Protein AF-A0A1F7W4L3-F1 (afdb_monomer_lite)

Radius of gyration: 18.03 Å; chains: 1; bounding box: 44×34×53 Å

Secondary structure (DSSP, 8-state):
---STT--HHHHHHHHHHHHTT--HHHHHHHHHS---HHHHHHHHHHHHT-EEEGGGTEEEEEE-HHHHHHTT--TTTTTTHHHHHHHHS--SEEEEEEE-TTSSEEEEEEESSS-HHHHHHHTT-EEETTEEEEEETTEEEEEETTEEEEEETT--SS----B-GGGGG-

Structure (mmCIF, N/CA/C/O backbone):
data_AF-A0A1F7W4L3-F1
#
_entry.id   AF-A0A1F7W4L3-F1
#
loop_
_atom_site.group_PDB
_atom_site.id
_atom_site.type_symbol
_atom_site.label_atom_id
_atom_site.label_alt_id
_atom_site.label_comp_id
_atom_site.label_asym_id
_atom_site.label_entity_id
_atom_site.label_seq_id
_atom_site.pdbx_PDB_ins_code
_atom_site.Cartn_x
_atom_site.Cartn_y
_atom_site.Cartn_z
_atom_site.occupancy
_atom_site.B_iso_or_equiv
_atom_site.auth_seq_id
_atom_site.auth_comp_id
_atom_site.auth_asym_id
_atom_site.auth_atom_id
_atom_site.pdbx_PDB_model_num
ATOM 1 N N . MET A 1 1 ? 7.307 -4.506 -15.061 1.00 68.00 1 MET A N 1
ATOM 2 C CA . MET A 1 1 ? 6.127 -4.537 -15.948 1.00 68.00 1 MET A CA 1
ATOM 3 C C . MET A 1 1 ? 5.763 -3.100 -16.241 1.00 68.00 1 MET A C 1
ATOM 5 O O . MET A 1 1 ? 5.739 -2.294 -15.320 1.00 68.00 1 MET A O 1
ATOM 9 N N . PHE A 1 2 ? 5.575 -2.768 -17.506 1.00 79.38 2 PHE A N 1
ATOM 10 C CA . PHE A 1 2 ? 5.212 -1.425 -17.926 1.00 79.38 2 PHE A CA 1
ATOM 11 C C . PHE A 1 2 ? 3.688 -1.265 -17.839 1.00 79.38 2 PHE A C 1
ATOM 13 O O . PHE A 1 2 ? 2.979 -1.507 -18.807 1.00 79.38 2 PHE A O 1
ATOM 20 N N . SER A 1 3 ? 3.182 -1.005 -16.631 1.00 73.25 3 SER A N 1
ATOM 21 C CA . SER A 1 3 ? 1.764 -1.199 -16.278 1.00 73.25 3 SER A CA 1
ATOM 22 C C . SER A 1 3 ? 1.044 0.062 -15.791 1.00 73.25 3 SER A C 1
ATOM 24 O O . SER A 1 3 ? -0.077 -0.025 -15.298 1.00 73.25 3 SER A O 1
ATOM 26 N N . ASN A 1 4 ? 1.678 1.231 -15.875 1.00 72.62 4 ASN A N 1
ATOM 27 C CA . ASN A 1 4 ? 1.078 2.504 -15.475 1.00 72.62 4 ASN A CA 1
ATOM 28 C C . ASN A 1 4 ? 1.063 3.499 -16.644 1.00 72.62 4 ASN A C 1
ATOM 30 O O . ASN A 1 4 ? 1.709 3.283 -17.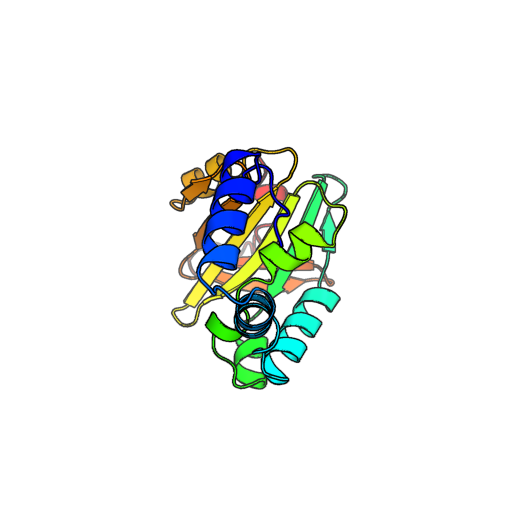669 1.00 72.62 4 ASN A O 1
ATOM 34 N N . SER A 1 5 ? 0.362 4.620 -16.470 1.00 72.62 5 SER A N 1
ATOM 35 C CA . SER A 1 5 ? 0.209 5.656 -17.501 1.00 72.62 5 SER A CA 1
ATOM 36 C C . SER A 1 5 ? 1.510 6.369 -17.890 1.00 72.62 5 SER A C 1
ATOM 38 O O . SER A 1 5 ? 1.528 7.089 -18.882 1.00 72.62 5 SER A O 1
ATOM 40 N N . ALA A 1 6 ? 2.594 6.196 -17.124 1.00 80.94 6 ALA A N 1
ATOM 41 C CA . ALA A 1 6 ? 3.915 6.726 -17.467 1.00 80.94 6 ALA A CA 1
ATOM 42 C C . ALA A 1 6 ? 4.677 5.819 -18.451 1.00 80.94 6 ALA A C 1
ATOM 44 O O . ALA A 1 6 ? 5.729 6.203 -18.958 1.00 80.94 6 ALA A O 1
ATOM 45 N N . THR A 1 7 ? 4.145 4.632 -18.753 1.00 87.94 7 THR A 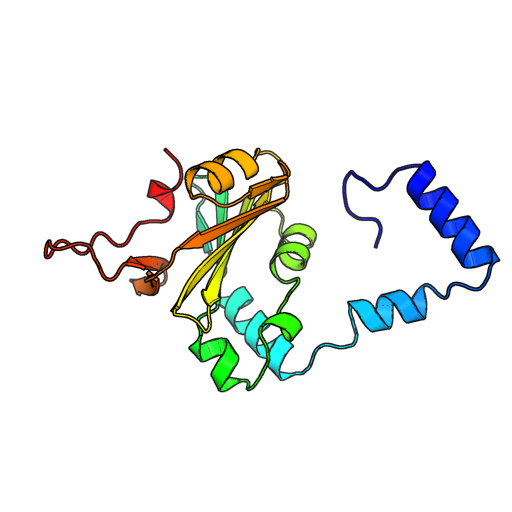N 1
ATOM 46 C CA . THR A 1 7 ? 4.632 3.802 -19.855 1.00 87.94 7 THR A CA 1
ATOM 47 C C . THR A 1 7 ? 4.216 4.433 -21.178 1.00 87.94 7 THR A C 1
ATOM 49 O O . THR A 1 7 ? 3.049 4.380 -21.557 1.00 87.94 7 THR A O 1
ATOM 52 N N . ASN A 1 8 ? 5.177 5.001 -21.897 1.00 90.94 8 ASN A N 1
ATOM 53 C CA . ASN A 1 8 ? 4.987 5.575 -23.225 1.00 90.94 8 ASN A CA 1
ATOM 54 C C . ASN A 1 8 ? 6.066 5.070 -24.194 1.00 90.94 8 ASN A C 1
ATOM 56 O O . ASN A 1 8 ? 6.959 4.317 -23.801 1.00 90.94 8 ASN A O 1
ATOM 60 N N . GLU A 1 9 ? 5.976 5.495 -25.456 1.00 95.56 9 GLU A N 1
ATOM 61 C CA . GLU A 1 9 ? 6.941 5.170 -26.514 1.00 95.56 9 GLU A CA 1
ATOM 62 C C . GLU A 1 9 ? 8.389 5.353 -26.038 1.00 95.56 9 GLU A C 1
ATOM 64 O O . GLU A 1 9 ? 9.173 4.409 -26.070 1.00 95.56 9 GLU A O 1
ATOM 69 N N . ARG A 1 10 ? 8.714 6.526 -25.483 1.00 95.19 10 ARG A N 1
ATOM 70 C CA . ARG A 1 10 ? 10.060 6.850 -24.998 1.00 95.19 10 ARG A CA 1
ATOM 71 C C . ARG A 1 10 ? 10.543 5.903 -23.897 1.00 95.19 10 ARG A C 1
ATOM 73 O O . ARG A 1 10 ? 11.720 5.545 -23.870 1.00 95.19 10 ARG A O 1
ATOM 80 N N . ALA A 1 11 ? 9.663 5.506 -22.976 1.00 94.50 11 ALA A N 1
ATOM 81 C CA . ALA A 1 11 ? 10.006 4.562 -21.913 1.00 94.50 11 ALA A CA 1
ATOM 82 C C . ALA A 1 11 ? 10.339 3.171 -22.478 1.00 94.50 11 ALA A C 1
ATOM 84 O O . ALA A 1 11 ? 11.303 2.546 -22.035 1.00 94.50 11 ALA A O 1
ATOM 85 N N . LEU A 1 12 ? 9.570 2.707 -23.468 1.00 94.69 12 LEU A N 1
ATOM 86 C CA . LEU A 1 12 ? 9.796 1.418 -24.126 1.00 94.69 12 LEU A CA 1
ATOM 87 C C . LEU A 1 12 ? 11.043 1.436 -25.018 1.00 94.69 12 LEU A C 1
ATOM 89 O O . LEU A 1 12 ? 11.812 0.477 -24.997 1.00 94.69 12 LEU A O 1
ATOM 93 N N . ASP A 1 13 ? 11.287 2.532 -25.732 1.00 96.38 13 ASP A N 1
ATOM 94 C CA . ASP A 1 13 ? 12.491 2.728 -26.542 1.00 96.38 13 ASP A CA 1
ATOM 95 C C . ASP A 1 13 ? 13.760 2.727 -25.674 1.00 96.38 13 ASP A C 1
ATOM 97 O O . ASP A 1 13 ? 14.699 1.963 -25.903 1.00 96.38 13 ASP A O 1
ATOM 101 N N . THR A 1 14 ? 13.738 3.471 -24.565 1.00 96.25 14 THR A N 1
ATOM 102 C CA . THR A 1 14 ? 14.837 3.465 -23.585 1.00 96.25 14 THR A CA 1
ATOM 103 C C . THR A 1 14 ? 15.086 2.059 -23.033 1.00 96.25 14 THR A C 1
ATOM 105 O O . THR A 1 14 ? 16.232 1.625 -22.901 1.00 96.25 14 THR A O 1
ATOM 108 N N . ALA A 1 15 ? 14.023 1.314 -22.720 1.00 94.88 15 ALA A N 1
ATOM 109 C CA . ALA A 1 15 ? 14.144 -0.058 -22.241 1.00 94.88 15 ALA A CA 1
ATOM 110 C C . ALA A 1 15 ? 14.766 -0.987 -23.294 1.00 94.88 15 ALA A C 1
ATOM 112 O O . ALA A 1 15 ? 15.612 -1.811 -22.948 1.00 94.88 15 ALA A O 1
ATOM 113 N N . SER A 1 16 ? 14.398 -0.822 -24.567 1.00 96.06 16 SER A N 1
ATOM 114 C CA . SER A 1 16 ? 15.007 -1.533 -25.697 1.00 96.06 16 SER A CA 1
ATOM 115 C C . SER A 1 16 ? 16.510 -1.261 -25.780 1.00 96.06 16 SER A C 1
ATOM 117 O O . SER A 1 16 ? 17.312 -2.198 -25.814 1.00 96.06 16 SER A O 1
ATOM 119 N N . HIS A 1 17 ? 16.912 0.011 -25.694 1.00 97.44 17 HIS A N 1
ATOM 120 C CA . HIS A 1 17 ? 18.321 0.402 -25.666 1.00 97.44 17 HIS A CA 1
ATOM 121 C C . HIS A 1 17 ? 19.090 -0.267 -24.524 1.00 97.44 17 HIS A C 1
ATOM 123 O O . HIS A 1 17 ? 20.180 -0.788 -24.752 1.00 97.44 17 HIS A O 1
ATOM 129 N N . LEU A 1 18 ? 18.530 -0.320 -23.313 1.00 96.94 18 LEU A N 1
ATOM 130 C CA . LEU A 1 18 ? 19.174 -0.994 -22.181 1.00 96.94 18 LEU A CA 1
ATOM 131 C C . LEU A 1 18 ? 19.351 -2.497 -22.431 1.00 96.94 18 LEU A C 1
ATOM 133 O O . LEU A 1 18 ? 20.409 -3.049 -22.127 1.00 96.94 18 LEU A O 1
ATOM 137 N N . ILE A 1 19 ? 18.347 -3.155 -23.013 1.00 96.62 19 ILE A N 1
ATOM 138 C CA . ILE A 1 19 ? 18.409 -4.585 -23.349 1.00 96.62 19 ILE A CA 1
ATOM 139 C C . ILE A 1 19 ? 19.514 -4.851 -24.376 1.00 96.62 19 ILE A C 1
ATOM 141 O O . ILE A 1 19 ? 20.307 -5.773 -24.185 1.00 96.62 19 ILE A O 1
ATOM 145 N N . LEU A 1 20 ? 19.625 -4.016 -25.416 1.00 97.44 20 LEU A N 1
ATOM 146 C CA . LEU A 1 20 ? 20.691 -4.118 -26.422 1.00 97.44 20 LEU A CA 1
ATOM 147 C C . LEU A 1 20 ? 22.098 -3.975 -25.817 1.00 97.44 20 LEU A C 1
ATOM 149 O O . LEU A 1 20 ? 23.044 -4.557 -26.338 1.00 97.44 20 LEU A O 1
ATOM 153 N N . HIS A 1 21 ? 22.230 -3.257 -24.700 1.00 97.50 21 HIS A N 1
ATOM 154 C CA . HIS A 1 21 ? 23.491 -3.083 -23.970 1.00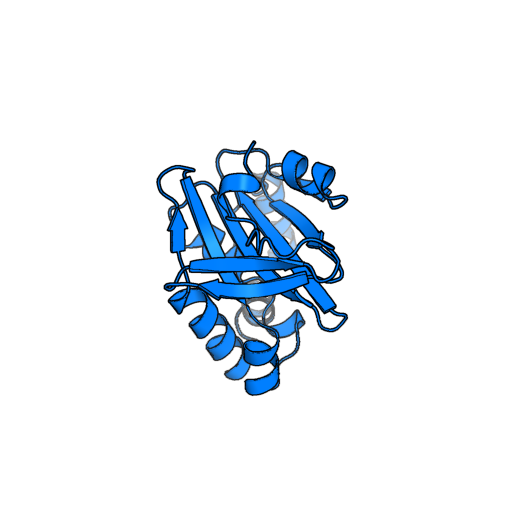 97.50 21 HIS A CA 1
ATOM 155 C C . HIS A 1 21 ? 23.682 -4.099 -22.829 1.00 97.50 21 HIS A C 1
ATOM 157 O O . HIS A 1 21 ? 24.557 -3.927 -21.983 1.00 97.50 21 HIS A O 1
ATOM 163 N N . GLY A 1 22 ? 22.888 -5.174 -22.801 1.00 96.56 22 GLY A N 1
ATOM 164 C CA . GLY A 1 22 ? 23.081 -6.303 -21.889 1.00 96.56 22 GLY A CA 1
ATOM 165 C C . GLY A 1 22 ? 22.224 -6.279 -20.624 1.00 96.56 22 GLY A C 1
ATOM 166 O O . GLY A 1 22 ? 22.401 -7.145 -19.766 1.00 96.56 22 GLY A O 1
ATOM 167 N N . ALA A 1 23 ? 21.272 -5.350 -20.485 1.00 95.62 23 ALA A N 1
ATOM 168 C CA . ALA A 1 23 ? 20.315 -5.409 -19.384 1.00 95.62 23 ALA A CA 1
ATOM 169 C C . ALA A 1 23 ? 19.431 -6.663 -19.501 1.00 95.62 23 ALA A C 1
ATOM 171 O O . ALA A 1 23 ? 18.781 -6.912 -20.518 1.00 95.62 23 ALA A O 1
ATOM 172 N N . ARG A 1 24 ? 19.367 -7.453 -18.427 1.00 94.38 24 ARG A N 1
ATOM 173 C CA . ARG A 1 24 ? 18.607 -8.709 -18.389 1.00 94.38 24 ARG A CA 1
ATOM 174 C C . ARG A 1 24 ? 17.282 -8.502 -17.672 1.00 94.38 24 ARG A C 1
ATOM 176 O O . ARG A 1 24 ? 17.218 -8.504 -16.446 1.00 94.38 24 ARG A O 1
ATOM 183 N N . VAL A 1 25 ? 16.198 -8.382 -18.440 1.00 89.56 25 VAL A N 1
ATOM 184 C CA . VAL A 1 25 ? 14.835 -8.167 -17.909 1.00 89.56 25 VAL A CA 1
ATOM 185 C C . VAL A 1 25 ? 14.446 -9.221 -16.865 1.00 89.56 25 VAL A C 1
ATOM 187 O O . VAL A 1 25 ? 13.815 -8.891 -15.866 1.00 89.56 25 VAL A O 1
ATOM 190 N N . GLN A 1 26 ? 14.858 -10.475 -17.063 1.00 88.25 26 GLN A N 1
ATOM 191 C CA . GLN A 1 26 ? 14.587 -11.569 -16.124 1.00 88.25 26 GLN A CA 1
ATOM 192 C C . GLN A 1 26 ? 15.229 -11.339 -14.750 1.00 88.25 26 GLN A C 1
ATOM 194 O O . GLN A 1 26 ? 14.597 -11.609 -13.732 1.00 88.25 26 GLN A O 1
ATOM 199 N N . ASP A 1 27 ? 16.448 -10.799 -14.710 1.00 90.25 27 ASP A N 1
ATOM 200 C CA . ASP A 1 27 ? 17.149 -10.509 -13.456 1.00 90.25 27 ASP A CA 1
ATOM 201 C C . ASP A 1 27 ? 16.482 -9.329 -12.736 1.00 90.25 27 ASP A C 1
ATOM 203 O O . ASP A 1 27 ? 16.281 -9.374 -11.526 1.00 90.25 27 ASP A O 1
ATOM 207 N N . VAL A 1 28 ? 16.034 -8.316 -13.488 1.00 87.00 28 VAL A N 1
ATOM 208 C CA . VAL A 1 28 ? 15.246 -7.199 -12.941 1.00 87.00 28 VAL A CA 1
ATOM 209 C C . VAL A 1 28 ? 13.932 -7.702 -12.343 1.00 87.00 28 VAL A C 1
ATOM 211 O O . VAL A 1 28 ? 13.598 -7.359 -11.212 1.00 87.00 28 VAL A O 1
ATOM 214 N N . ILE A 1 29 ? 13.186 -8.543 -13.067 1.00 83.50 29 ILE A N 1
ATOM 215 C CA . ILE A 1 29 ? 11.928 -9.120 -12.572 1.00 83.50 29 ILE A CA 1
ATOM 216 C C . ILE A 1 29 ? 12.180 -9.970 -11.325 1.00 83.50 29 ILE A C 1
ATOM 218 O O . ILE A 1 29 ? 11.450 -9.831 -10.345 1.00 83.50 29 ILE A O 1
ATOM 222 N N . ARG A 1 30 ? 13.215 -10.817 -11.336 1.00 81.94 30 ARG A N 1
ATOM 223 C CA . ARG A 1 30 ? 13.583 -11.660 -10.194 1.00 81.94 30 ARG A CA 1
ATOM 224 C C . ARG A 1 30 ? 13.877 -10.818 -8.957 1.00 81.94 30 ARG A C 1
ATOM 226 O O . ARG A 1 30 ? 13.305 -11.077 -7.906 1.00 81.94 30 ARG A O 1
ATOM 233 N N . THR A 1 31 ? 14.694 -9.782 -9.094 1.00 79.62 31 THR A N 1
ATOM 234 C CA . THR A 1 31 ? 15.038 -8.883 -7.986 1.00 79.62 31 THR A CA 1
ATOM 235 C C . THR A 1 31 ? 13.833 -8.082 -7.486 1.00 79.62 31 THR A C 1
ATOM 237 O O . THR A 1 31 ? 13.750 -7.798 -6.302 1.00 79.62 31 THR A O 1
ATOM 240 N N . MET A 1 32 ? 12.877 -7.737 -8.352 1.00 73.56 32 MET A N 1
ATOM 241 C CA . MET A 1 32 ? 11.700 -6.943 -7.962 1.00 73.56 32 MET A CA 1
ATOM 242 C C . MET A 1 32 ? 10.554 -7.779 -7.362 1.00 73.56 32 MET A C 1
ATOM 244 O O . MET A 1 32 ? 9.787 -7.290 -6.529 1.00 73.56 32 MET A O 1
ATOM 248 N N . PHE A 1 33 ? 10.383 -9.024 -7.815 1.00 69.88 33 PHE A N 1
ATOM 249 C CA . PHE A 1 33 ? 9.209 -9.842 -7.485 1.00 69.88 33 PHE A CA 1
ATOM 250 C C . PHE A 1 33 ? 9.538 -11.175 -6.813 1.00 69.88 33 PHE A C 1
ATOM 252 O O . PHE A 1 33 ? 8.729 -11.660 -6.027 1.00 69.88 33 PHE A O 1
ATOM 259 N N . GLN A 1 34 ? 10.698 -11.769 -7.096 1.00 69.06 34 GLN A N 1
ATOM 260 C CA . GLN A 1 34 ? 11.066 -13.125 -6.667 1.00 69.06 34 GLN A CA 1
ATOM 261 C C . GLN A 1 34 ? 12.059 -13.128 -5.495 1.00 69.06 34 GLN A C 1
ATOM 263 O O . GLN A 1 34 ? 12.910 -14.011 -5.402 1.00 69.06 34 GLN A O 1
ATOM 268 N N . ASN A 1 35 ? 11.961 -12.143 -4.604 1.00 73.31 35 ASN A N 1
ATOM 269 C CA . ASN A 1 35 ? 12.823 -11.994 -3.430 1.00 73.31 35 ASN A CA 1
ATOM 270 C C . ASN A 1 35 ? 12.042 -11.850 -2.110 1.00 73.31 35 ASN A C 1
ATOM 272 O O . ASN A 1 35 ? 12.633 -11.496 -1.095 1.00 73.31 35 ASN A O 1
ATOM 276 N N . ARG A 1 36 ? 10.727 -12.109 -2.105 1.00 83.75 36 ARG A N 1
ATOM 277 C CA . ARG A 1 36 ? 9.919 -12.040 -0.879 1.00 83.75 36 ARG A CA 1
ATOM 278 C C . ARG A 1 36 ? 10.071 -13.310 -0.054 1.00 83.75 36 ARG A C 1
ATOM 280 O O . ARG A 1 36 ? 9.966 -14.417 -0.581 1.00 83.75 36 ARG A O 1
ATOM 287 N N . SER A 1 37 ? 10.277 -13.140 1.247 1.00 90.19 37 SER A N 1
ATOM 288 C CA . SER A 1 37 ? 10.263 -14.239 2.205 1.00 90.19 37 SER A CA 1
ATOM 289 C C . SER A 1 37 ? 8.852 -14.829 2.342 1.00 90.19 37 SER A C 1
ATOM 291 O O . SER A 1 37 ? 7.841 -14.175 2.074 1.00 90.19 37 SER A O 1
ATOM 293 N N . VAL A 1 38 ? 8.757 -16.081 2.803 1.00 92.50 38 VAL A N 1
ATOM 294 C CA . VAL A 1 38 ? 7.458 -16.708 3.115 1.00 92.50 38 VAL A CA 1
ATOM 295 C C . VAL A 1 38 ? 6.711 -15.914 4.194 1.00 92.50 38 VAL A C 1
ATOM 297 O O . VAL A 1 38 ? 5.489 -15.815 4.137 1.00 92.50 38 VAL A O 1
ATOM 300 N N . GLY A 1 39 ? 7.433 -15.312 5.146 1.00 95.19 39 GLY A N 1
ATOM 301 C CA . GLY A 1 39 ? 6.853 -14.414 6.145 1.00 95.19 39 GLY A CA 1
ATOM 302 C C . GLY A 1 39 ? 6.162 -13.213 5.499 1.00 95.19 39 GLY A C 1
ATOM 303 O O . GLY A 1 39 ? 5.005 -12.944 5.807 1.00 95.19 39 GLY A O 1
ATOM 304 N N . ALA A 1 40 ? 6.806 -12.569 4.522 1.00 93.19 40 ALA A N 1
ATOM 305 C CA . ALA A 1 40 ? 6.227 -11.426 3.820 1.00 93.19 40 ALA A CA 1
ATOM 306 C C . ALA A 1 40 ? 4.962 -11.819 3.043 1.00 93.19 40 ALA A C 1
ATOM 308 O O . ALA A 1 40 ? 3.973 -11.089 3.055 1.00 93.19 40 ALA A O 1
ATOM 309 N N . LEU A 1 41 ? 4.959 -13.010 2.431 1.00 93.31 41 LEU A N 1
ATOM 310 C CA . LEU A 1 41 ? 3.774 -13.556 1.764 1.00 93.31 41 LEU A CA 1
ATOM 311 C C . LEU A 1 41 ? 2.629 -13.851 2.743 1.00 93.31 41 LEU A C 1
ATOM 313 O O . LEU A 1 41 ? 1.475 -13.608 2.400 1.00 93.31 41 LEU A O 1
ATOM 317 N N . LYS A 1 42 ? 2.917 -14.329 3.960 1.00 96.44 42 LYS A N 1
ATOM 318 C CA . LYS A 1 42 ? 1.895 -14.521 5.005 1.00 96.44 42 LYS A CA 1
ATOM 319 C C . LYS A 1 42 ? 1.303 -13.195 5.477 1.00 96.44 42 LYS A C 1
ATOM 321 O O . LYS A 1 42 ? 0.086 -13.090 5.582 1.00 96.44 42 LYS A O 1
ATOM 326 N N . VAL A 1 43 ? 2.141 -12.174 5.673 1.00 96.50 43 VAL A N 1
ATOM 327 C CA . VAL A 1 43 ? 1.679 -10.814 6.001 1.00 96.50 43 VAL A CA 1
ATOM 328 C C . VAL A 1 43 ? 0.787 -10.259 4.889 1.00 96.50 43 VAL A C 1
ATOM 330 O O . VAL A 1 43 ? -0.278 -9.714 5.164 1.00 96.50 43 VAL A O 1
ATOM 333 N N . TRP A 1 44 ? 1.173 -10.440 3.622 1.00 94.88 44 TRP A N 1
ATOM 334 C CA . TRP A 1 44 ? 0.311 -10.089 2.492 1.00 94.88 44 TRP A CA 1
ATOM 335 C C . TRP A 1 44 ? -1.003 -10.868 2.522 1.00 94.88 44 TRP A C 1
ATOM 337 O O . TRP A 1 44 ? -2.047 -10.265 2.315 1.00 94.88 44 TRP A O 1
ATOM 347 N N . GLY A 1 45 ? -0.975 -12.165 2.835 1.00 95.62 45 GLY A N 1
ATOM 348 C CA . GLY A 1 45 ? -2.177 -12.981 3.019 1.00 95.62 45 GLY A CA 1
ATOM 349 C C . GLY A 1 45 ? -3.147 -12.388 4.045 1.00 95.62 45 GLY A C 1
ATOM 350 O O . GLY A 1 45 ? -4.325 -12.244 3.736 1.00 95.62 45 GLY A O 1
ATOM 351 N N . ALA A 1 46 ? -2.643 -11.953 5.203 1.00 95.69 46 ALA A N 1
ATOM 352 C CA . ALA A 1 46 ? -3.457 -11.309 6.237 1.00 95.69 46 ALA A CA 1
ATOM 353 C C . ALA A 1 46 ? -4.093 -9.991 5.759 1.00 95.69 46 ALA A C 1
ATOM 355 O O . ALA A 1 46 ? -5.241 -9.702 6.083 1.00 95.69 46 ALA A O 1
ATOM 356 N N . ALA A 1 47 ? -3.380 -9.196 4.956 1.00 95.25 47 ALA A N 1
ATOM 357 C CA . ALA A 1 47 ? -3.974 -8.019 4.323 1.00 95.25 47 ALA A CA 1
ATOM 358 C C . ALA A 1 47 ? -5.059 -8.407 3.303 1.00 95.25 47 ALA A C 1
ATOM 360 O O . ALA A 1 47 ? -6.151 -7.852 3.313 1.00 95.25 47 ALA A O 1
ATOM 361 N N . LEU A 1 48 ? -4.788 -9.387 2.439 1.00 94.88 48 LEU A N 1
ATOM 362 C CA . LEU A 1 48 ? -5.750 -9.840 1.430 1.00 94.88 48 LEU A CA 1
ATOM 363 C C . LEU A 1 48 ? -7.049 -10.363 2.057 1.00 94.88 48 LEU A C 1
ATOM 365 O O . LEU A 1 48 ? -8.125 -10.072 1.543 1.00 94.88 48 LEU A O 1
ATOM 369 N N . GLU A 1 49 ? -6.958 -11.086 3.173 1.00 94.94 49 GLU A N 1
ATOM 370 C CA . GLU A 1 49 ? -8.118 -11.566 3.933 1.00 94.94 49 GLU A CA 1
ATOM 371 C C . GLU A 1 49 ? -8.956 -10.417 4.520 1.00 94.94 49 GLU A C 1
ATOM 373 O O . GLU A 1 49 ? -10.171 -10.537 4.641 1.00 94.94 49 GLU A O 1
ATOM 378 N N . ARG A 1 50 ? -8.323 -9.279 4.829 1.00 94.31 50 ARG A N 1
ATOM 379 C CA . ARG A 1 50 ? -8.962 -8.087 5.413 1.00 94.31 50 ARG A CA 1
ATOM 380 C C . ARG A 1 50 ? -9.363 -7.034 4.378 1.00 94.31 50 ARG A C 1
ATOM 382 O O . ARG A 1 50 ? -9.665 -5.895 4.747 1.00 94.31 50 ARG A O 1
ATOM 389 N N . LEU A 1 51 ? -9.358 -7.375 3.089 1.00 92.06 51 LEU A N 1
ATOM 390 C CA . LEU A 1 51 ? -9.881 -6.484 2.056 1.00 92.06 51 LEU A CA 1
ATOM 391 C C . LEU A 1 51 ? -11.365 -6.214 2.307 1.00 92.06 51 LEU A C 1
ATOM 393 O O . LEU A 1 51 ? -12.177 -7.130 2.388 1.00 92.06 51 LEU A O 1
ATOM 397 N N . THR A 1 52 ? -11.710 -4.937 2.410 1.00 89.75 52 THR A N 1
ATOM 398 C CA . THR A 1 52 ? -13.084 -4.466 2.608 1.00 89.75 52 THR A CA 1
ATOM 399 C C . THR A 1 52 ? -13.427 -3.485 1.499 1.00 89.75 52 THR A C 1
ATOM 401 O O . THR A 1 52 ? -12.671 -2.536 1.267 1.00 89.75 52 THR A O 1
ATOM 404 N N . ASP A 1 53 ? -14.545 -3.712 0.812 1.00 87.50 53 ASP A N 1
ATOM 405 C CA . ASP A 1 53 ? -15.091 -2.771 -0.164 1.00 87.50 53 ASP A CA 1
ATOM 406 C C . ASP A 1 53 ? -16.115 -1.853 0.511 1.00 87.50 53 ASP A C 1
ATOM 408 O O . ASP A 1 53 ? -17.028 -2.316 1.194 1.00 87.50 53 ASP A O 1
ATOM 412 N N . HIS A 1 54 ? -15.944 -0.547 0.333 1.00 85.44 54 HIS A N 1
ATOM 413 C CA . HIS A 1 54 ? -16.851 0.483 0.826 1.00 85.44 54 HIS A CA 1
ATOM 414 C C . HIS A 1 54 ? -17.605 1.058 -0.373 1.00 85.44 54 HIS A C 1
ATOM 416 O O . HIS A 1 54 ? -17.228 2.101 -0.919 1.00 85.44 54 HIS A O 1
ATOM 422 N N . GLU A 1 55 ? -18.657 0.355 -0.800 1.00 81.75 55 GLU A N 1
ATOM 423 C CA . GLU A 1 55 ? -19.403 0.653 -2.033 1.00 81.75 55 GLU A CA 1
ATOM 424 C C . GLU A 1 55 ? -19.927 2.098 -2.081 1.00 81.75 55 GLU A C 1
ATOM 426 O O . GLU A 1 55 ? -19.814 2.761 -3.118 1.00 81.75 55 GLU A O 1
ATOM 431 N N . ASP A 1 56 ? -20.406 2.619 -0.946 1.00 80.88 56 ASP A N 1
ATOM 432 C CA . ASP A 1 56 ? -20.983 3.966 -0.815 1.00 80.88 56 ASP A CA 1
ATOM 433 C C . ASP A 1 56 ? -20.019 5.078 -1.251 1.00 80.88 56 ASP A C 1
ATOM 435 O O . ASP A 1 56 ? -20.427 6.098 -1.809 1.00 80.88 56 ASP A O 1
ATOM 439 N N . ILE A 1 57 ? -18.721 4.868 -1.022 1.00 79.75 57 ILE A N 1
ATOM 440 C CA . ILE A 1 57 ? -17.652 5.829 -1.325 1.00 79.75 57 ILE A CA 1
ATOM 441 C C . ILE A 1 57 ? -16.706 5.335 -2.430 1.00 79.75 57 ILE A C 1
ATOM 443 O O . ILE A 1 57 ? -15.781 6.053 -2.815 1.00 79.75 57 ILE A O 1
ATOM 447 N N . ARG A 1 58 ? -16.954 4.139 -2.988 1.00 83.00 58 ARG A N 1
ATOM 448 C CA . ARG A 1 58 ? -16.157 3.486 -4.045 1.00 83.00 58 ARG A CA 1
ATOM 449 C C . ARG A 1 58 ? -14.673 3.366 -3.694 1.00 83.00 58 ARG A C 1
ATOM 451 O O . ARG A 1 58 ? -13.801 3.668 -4.521 1.00 83.00 58 ARG A O 1
ATOM 458 N N . VAL A 1 59 ? -14.395 2.956 -2.462 1.00 86.50 59 VAL A N 1
ATOM 459 C CA . VAL A 1 59 ? -13.039 2.803 -1.929 1.00 86.50 59 VAL A CA 1
ATOM 460 C C . VAL A 1 59 ? -12.877 1.402 -1.377 1.00 86.50 59 VAL A C 1
ATOM 462 O O . VAL A 1 59 ? -13.677 0.951 -0.571 1.00 86.50 59 VAL A O 1
ATOM 465 N N . MET A 1 60 ? -11.784 0.750 -1.751 1.00 90.69 60 MET A N 1
ATOM 466 C CA . MET A 1 60 ? -11.357 -0.493 -1.128 1.00 90.69 60 MET A CA 1
ATOM 467 C C . MET A 1 60 ? -10.287 -0.202 -0.077 1.00 90.69 60 MET A C 1
ATOM 469 O O . MET A 1 60 ? -9.379 0.601 -0.309 1.00 90.69 60 MET A O 1
ATOM 473 N N . THR A 1 61 ? -10.359 -0.872 1.069 1.00 92.44 61 THR A N 1
ATOM 474 C CA . THR A 1 61 ? -9.376 -0.734 2.148 1.00 92.44 61 THR A CA 1
ATOM 475 C C . THR A 1 61 ? -8.804 -2.079 2.552 1.00 92.44 61 THR A C 1
ATOM 477 O O . THR A 1 61 ? -9.491 -3.093 2.504 1.00 92.44 61 THR A O 1
ATOM 480 N N . THR A 1 62 ? -7.570 -2.074 3.036 1.00 94.50 62 THR A N 1
ATOM 481 C CA . THR A 1 62 ? -6.986 -3.187 3.790 1.00 94.50 62 THR A CA 1
ATOM 482 C C . THR A 1 62 ? -6.069 -2.644 4.872 1.00 94.50 62 THR A C 1
ATOM 484 O O . THR A 1 62 ? -5.565 -1.520 4.768 1.00 94.50 62 THR A O 1
ATOM 487 N N . VAL A 1 63 ? -5.801 -3.470 5.880 1.00 95.25 63 VAL A N 1
ATOM 488 C CA . VAL A 1 63 ? -4.923 -3.127 6.993 1.00 95.25 63 VAL A CA 1
ATOM 489 C C . VAL A 1 63 ? -3.761 -4.097 7.175 1.00 95.25 63 VAL A C 1
ATOM 491 O O . VAL A 1 63 ? -3.850 -5.277 6.839 1.00 95.25 63 VAL A O 1
ATOM 494 N N . LEU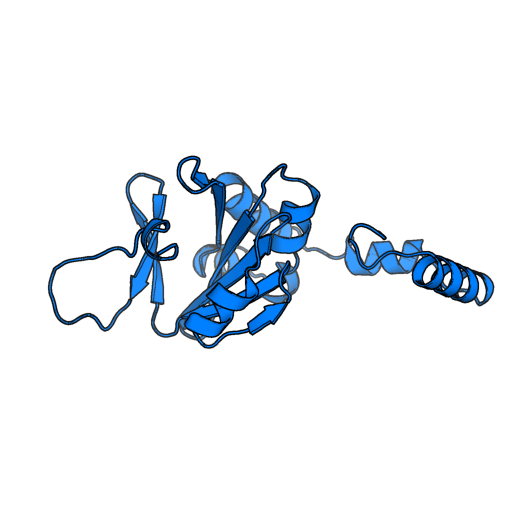 A 1 64 ? -2.690 -3.582 7.767 1.00 96.12 64 LEU A N 1
ATOM 495 C CA . LEU A 1 64 ? -1.564 -4.329 8.307 1.00 96.12 64 LEU A CA 1
ATOM 496 C C . LEU A 1 64 ? -1.247 -3.796 9.702 1.00 96.12 64 LEU A C 1
ATOM 498 O O . LEU A 1 64 ? -0.771 -2.668 9.855 1.00 96.12 64 LEU A O 1
ATOM 502 N N . THR A 1 65 ? -1.514 -4.606 10.717 1.00 96.19 65 THR A N 1
ATOM 503 C CA . THR A 1 65 ? -1.153 -4.283 12.099 1.00 96.19 65 THR A CA 1
ATOM 504 C C . THR A 1 65 ? 0.335 -4.510 12.320 1.00 96.19 65 THR A C 1
ATOM 506 O O . THR A 1 65 ? 1.009 -5.228 11.571 1.00 96.19 65 THR A O 1
ATOM 509 N N . ARG A 1 66 ? 0.865 -3.928 13.390 1.00 95.44 66 ARG A N 1
ATOM 510 C CA . ARG A 1 66 ? 2.239 -4.158 13.815 1.00 95.44 66 ARG A CA 1
ATOM 511 C C . ARG A 1 66 ? 2.456 -5.625 14.178 1.00 95.44 66 ARG A C 1
ATOM 513 O O . ARG A 1 66 ? 3.475 -6.203 13.795 1.00 95.44 66 ARG A O 1
ATOM 520 N N . ASN A 1 67 ? 1.454 -6.230 14.820 1.00 95.94 67 ASN A N 1
ATOM 521 C CA . ASN A 1 67 ? 1.453 -7.633 15.218 1.00 95.94 67 ASN A CA 1
ATOM 522 C C . ASN A 1 67 ? 1.582 -8.590 14.021 1.00 95.94 67 ASN A C 1
ATOM 524 O O . ASN A 1 67 ? 2.319 -9.569 14.120 1.00 95.94 67 ASN A O 1
ATOM 528 N N . ASP A 1 68 ? 0.926 -8.307 12.887 1.00 95.94 68 ASP A N 1
ATOM 529 C CA . ASP A 1 68 ? 1.046 -9.142 11.678 1.00 95.94 68 ASP A CA 1
ATOM 530 C C . ASP A 1 68 ? 2.504 -9.245 11.219 1.00 95.94 68 ASP A C 1
ATOM 532 O O . ASP A 1 68 ? 2.995 -10.317 10.867 1.00 95.94 68 ASP A O 1
ATOM 536 N N . ILE A 1 69 ? 3.208 -8.114 11.248 1.00 94.81 69 ILE A N 1
ATOM 537 C CA . ILE A 1 69 ? 4.579 -8.010 10.757 1.00 94.81 69 ILE A CA 1
ATOM 538 C C . ILE A 1 69 ? 5.553 -8.676 11.736 1.00 94.81 69 ILE A C 1
ATOM 540 O O . ILE A 1 69 ? 6.418 -9.454 11.328 1.00 94.81 69 ILE A O 1
ATOM 544 N N . GLU A 1 70 ? 5.392 -8.406 13.031 1.00 95.06 70 GLU A N 1
ATOM 545 C CA . GLU A 1 70 ? 6.267 -8.931 14.085 1.00 95.06 70 GLU A CA 1
ATOM 546 C C . GLU A 1 70 ? 6.111 -10.443 14.275 1.00 95.06 70 GLU A C 1
ATOM 548 O O . GLU A 1 70 ? 7.112 -11.153 14.378 1.00 95.06 70 GLU A O 1
ATOM 553 N N . THR A 1 71 ? 4.878 -10.960 14.218 1.00 95.94 71 THR A N 1
ATOM 554 C CA . THR A 1 71 ? 4.591 -12.404 14.323 1.00 95.94 71 THR A CA 1
ATOM 555 C C . THR A 1 71 ? 5.277 -13.202 13.214 1.00 95.94 71 THR A C 1
ATOM 557 O O . THR A 1 71 ? 5.673 -14.353 13.412 1.00 95.94 71 THR A O 1
ATOM 560 N N . HIS A 1 72 ? 5.448 -12.596 12.039 1.00 94.62 72 HIS A N 1
ATOM 561 C CA . HIS A 1 72 ? 6.117 -13.213 10.898 1.00 94.62 72 HIS A CA 1
ATOM 562 C C . HIS A 1 72 ? 7.598 -12.844 10.764 1.00 94.62 72 HIS A C 1
ATOM 564 O O . HIS A 1 72 ? 8.235 -13.321 9.825 1.00 94.62 72 HIS A O 1
ATOM 570 N N . GLN A 1 73 ? 8.150 -12.078 11.715 1.00 93.56 73 GLN A N 1
ATOM 571 C CA . GLN A 1 73 ? 9.564 -11.687 11.786 1.00 93.56 73 GLN A CA 1
ATOM 572 C C . GLN A 1 73 ? 10.086 -11.050 10.491 1.00 93.56 73 GLN A C 1
ATOM 574 O O . GLN A 1 73 ? 11.228 -11.282 10.097 1.00 93.56 73 GLN A O 1
ATOM 579 N N . VAL A 1 74 ? 9.247 -10.258 9.822 1.00 93.00 74 VAL A N 1
ATOM 580 C CA . VAL A 1 74 ? 9.637 -9.559 8.593 1.00 93.00 74 VAL A CA 1
ATOM 581 C C . VAL A 1 74 ? 9.804 -8.072 8.824 1.00 93.00 74 VAL A C 1
ATOM 583 O O . VAL A 1 74 ? 9.261 -7.486 9.761 1.00 93.00 74 VAL A O 1
ATOM 586 N N . THR A 1 75 ? 10.587 -7.452 7.957 1.00 91.25 75 THR A N 1
ATOM 587 C CA . THR A 1 75 ? 10.791 -6.006 7.961 1.00 91.25 75 THR A CA 1
ATOM 588 C C . THR A 1 75 ? 9.679 -5.284 7.200 1.00 91.25 75 THR A C 1
ATOM 590 O O . THR A 1 75 ? 9.012 -5.852 6.334 1.00 91.25 75 THR A O 1
ATOM 593 N N . ASP A 1 76 ? 9.488 -3.998 7.496 1.00 89.69 76 ASP A N 1
ATOM 594 C CA . ASP A 1 76 ? 8.548 -3.143 6.765 1.00 89.69 76 ASP A CA 1
ATOM 595 C C . ASP A 1 76 ? 8.877 -3.033 5.261 1.00 89.69 76 ASP A C 1
ATOM 597 O O . ASP A 1 76 ? 7.965 -2.837 4.457 1.00 89.69 76 ASP A O 1
ATOM 601 N N . ASP A 1 77 ? 10.148 -3.191 4.880 1.00 87.88 77 ASP A N 1
ATOM 602 C CA . ASP A 1 77 ? 10.599 -3.149 3.484 1.00 87.88 77 ASP A CA 1
ATOM 603 C C . ASP A 1 77 ? 10.221 -4.425 2.717 1.00 87.88 77 ASP A C 1
ATOM 605 O O . ASP A 1 77 ? 9.829 -4.364 1.552 1.00 87.88 77 ASP A O 1
ATOM 609 N N . GLU A 1 78 ? 10.268 -5.591 3.367 1.00 88.56 78 GLU A N 1
ATOM 610 C CA . GLU A 1 78 ? 9.905 -6.870 2.740 1.00 88.56 78 GLU A CA 1
ATOM 611 C C . GLU A 1 78 ? 8.427 -6.954 2.344 1.00 88.56 78 GLU A C 1
ATOM 613 O O . GLU A 1 78 ? 8.064 -7.673 1.408 1.00 88.56 78 GLU A O 1
ATOM 618 N N . ILE A 1 79 ? 7.567 -6.222 3.052 1.00 89.19 79 ILE A N 1
ATOM 619 C CA . ILE A 1 79 ? 6.126 -6.184 2.793 1.00 89.19 79 ILE A CA 1
ATOM 620 C C . ILE A 1 79 ? 5.714 -5.001 1.908 1.00 89.19 79 ILE A C 1
ATOM 622 O O . ILE A 1 79 ? 4.525 -4.863 1.600 1.00 89.19 79 ILE A O 1
ATOM 626 N N . ASP A 1 80 ? 6.661 -4.166 1.470 1.00 84.94 80 ASP A N 1
ATOM 627 C CA . ASP A 1 80 ? 6.370 -3.050 0.576 1.00 84.94 80 ASP A CA 1
ATOM 628 C C . ASP A 1 80 ? 5.891 -3.523 -0.810 1.00 84.94 80 ASP A C 1
ATOM 630 O O . ASP A 1 80 ? 6.125 -4.647 -1.276 1.00 84.94 80 ASP A O 1
ATOM 634 N N . GLY A 1 81 ? 5.164 -2.639 -1.489 1.00 84.31 81 GLY A N 1
ATOM 635 C CA . GLY A 1 81 ? 4.590 -2.892 -2.807 1.00 84.31 81 GLY A CA 1
ATOM 636 C C . GLY A 1 81 ? 3.201 -3.529 -2.790 1.00 84.31 81 GLY A C 1
ATOM 637 O O . GLY A 1 81 ? 2.607 -3.645 -3.860 1.00 84.31 81 GLY A O 1
ATOM 638 N N . LEU A 1 82 ? 2.636 -3.856 -1.620 1.00 88.50 82 LEU A N 1
ATOM 639 C CA . LEU A 1 82 ? 1.269 -4.385 -1.505 1.00 88.50 82 LEU A CA 1
ATOM 640 C C . LEU A 1 82 ? 0.233 -3.458 -2.163 1.00 88.50 82 LEU A C 1
ATOM 642 O O . LEU A 1 82 ? -0.602 -3.913 -2.938 1.00 88.50 82 LEU A O 1
ATOM 646 N N . SER A 1 83 ? 0.320 -2.146 -1.923 1.00 86.12 83 SER A N 1
ATOM 647 C CA . SER A 1 83 ? -0.584 -1.159 -2.538 1.00 86.12 83 SER A CA 1
ATOM 648 C C . SER A 1 83 ? -0.468 -1.123 -4.064 1.00 86.12 83 SER A C 1
ATOM 650 O O . SER A 1 83 ? -1.471 -0.979 -4.759 1.00 86.12 83 SER A O 1
ATOM 652 N N . ASN A 1 84 ? 0.742 -1.293 -4.604 1.00 83.75 84 ASN A N 1
ATOM 653 C CA . ASN A 1 84 ? 0.966 -1.361 -6.047 1.00 83.75 84 ASN A CA 1
ATOM 654 C C . ASN A 1 84 ? 0.421 -2.670 -6.633 1.00 83.75 84 ASN A C 1
ATOM 656 O O . ASN A 1 84 ? -0.187 -2.642 -7.700 1.00 83.75 84 ASN A O 1
ATOM 660 N N . PHE A 1 85 ? 0.627 -3.793 -5.939 1.00 86.12 85 PHE A N 1
ATOM 661 C CA . PHE A 1 85 ? 0.097 -5.096 -6.331 1.00 86.12 85 PHE A CA 1
ATOM 662 C C . PHE A 1 85 ? -1.430 -5.071 -6.373 1.00 86.12 85 PHE A C 1
ATOM 664 O O . PHE A 1 85 ? -2.011 -5.346 -7.416 1.00 86.12 85 PHE A O 1
ATOM 671 N N . LEU A 1 86 ? -2.075 -4.647 -5.288 1.00 88.06 86 LEU A N 1
ATOM 672 C CA . LEU A 1 86 ? -3.528 -4.531 -5.207 1.00 88.06 86 LEU A CA 1
ATOM 673 C C . LEU A 1 86 ? -4.088 -3.558 -6.246 1.00 88.06 86 LEU A C 1
ATOM 675 O O . LEU A 1 86 ? -5.059 -3.883 -6.917 1.00 88.06 86 LEU A O 1
ATOM 679 N N . ASN A 1 87 ? -3.445 -2.408 -6.468 1.00 84.38 87 ASN A N 1
ATOM 680 C CA . ASN A 1 87 ? -3.856 -1.499 -7.537 1.00 84.38 87 ASN A CA 1
ATOM 681 C C . ASN A 1 87 ? -3.724 -2.133 -8.931 1.00 84.38 87 ASN A C 1
ATOM 683 O O . ASN A 1 87 ? -4.455 -1.747 -9.831 1.00 84.38 87 ASN A O 1
ATOM 687 N N . LEU A 1 88 ? -2.808 -3.082 -9.143 1.00 80.62 88 LEU A N 1
ATOM 688 C CA . LEU A 1 88 ? -2.694 -3.803 -10.412 1.00 80.62 88 LEU A CA 1
ATOM 689 C C . LEU A 1 88 ? -3.798 -4.856 -10.574 1.00 80.62 88 LEU A C 1
ATOM 691 O O . LEU A 1 88 ? -4.361 -4.956 -11.660 1.00 80.62 88 LEU A O 1
ATOM 695 N N . VAL A 1 89 ? -4.084 -5.634 -9.525 1.00 80.69 89 VAL A N 1
ATOM 696 C CA . VAL A 1 89 ? -4.921 -6.844 -9.627 1.00 80.69 89 VAL A CA 1
ATOM 697 C C . VAL A 1 89 ? -6.385 -6.640 -9.246 1.00 80.69 89 VAL A C 1
ATOM 699 O O . VAL A 1 89 ? -7.229 -7.399 -9.711 1.00 80.69 89 VAL A O 1
ATOM 702 N N . ALA A 1 90 ? -6.700 -5.644 -8.418 1.00 78.81 90 ALA A N 1
ATOM 703 C CA . ALA A 1 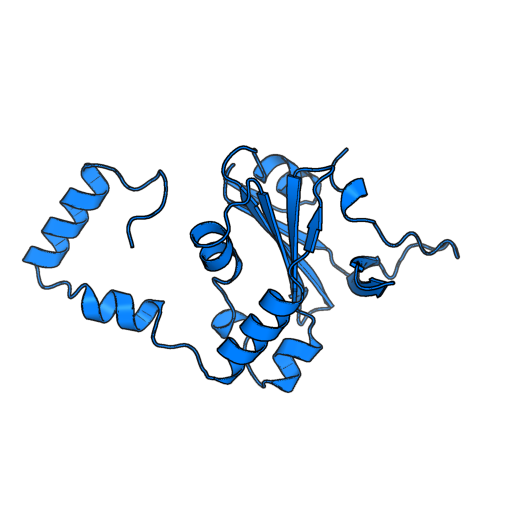90 ? -8.066 -5.359 -7.999 1.00 78.81 90 ALA A CA 1
ATOM 704 C C . ALA A 1 90 ? -8.731 -4.367 -8.960 1.00 78.81 90 ALA A C 1
ATOM 706 O O . ALA A 1 90 ? -8.164 -3.312 -9.286 1.00 78.81 90 ALA A O 1
ATOM 707 N N . ASP A 1 91 ? -9.959 -4.684 -9.371 1.00 77.62 91 ASP A N 1
ATOM 708 C CA . ASP A 1 91 ? -10.822 -3.794 -10.150 1.00 77.62 91 ASP A CA 1
ATOM 709 C C . ASP A 1 91 ? -11.505 -2.771 -9.233 1.00 77.62 91 ASP A C 1
ATOM 711 O O . ASP A 1 91 ? -12.705 -2.799 -8.986 1.00 77.62 91 ASP A O 1
ATOM 715 N N . THR A 1 92 ? -10.695 -1.891 -8.645 1.00 78.62 92 THR A N 1
ATOM 716 C CA . THR A 1 92 ? -11.170 -0.802 -7.790 1.00 78.62 92 THR A CA 1
ATOM 717 C C . THR A 1 92 ? -10.682 0.548 -8.301 1.00 78.62 92 THR A C 1
ATOM 719 O O . THR A 1 92 ? -9.575 0.693 -8.841 1.00 78.62 92 THR A O 1
ATOM 722 N N . ASN A 1 93 ? -11.535 1.558 -8.132 1.00 83.94 93 ASN A N 1
ATOM 723 C CA . ASN A 1 93 ? -11.245 2.934 -8.511 1.00 83.94 93 ASN A CA 1
ATOM 724 C C . ASN A 1 93 ? -10.217 3.574 -7.582 1.00 83.94 93 ASN A C 1
ATOM 726 O O . ASN A 1 93 ? -9.375 4.340 -8.055 1.00 83.94 93 ASN A O 1
ATOM 730 N N . THR A 1 94 ? -10.285 3.264 -6.287 1.00 88.94 94 THR A N 1
ATOM 731 C CA . THR A 1 94 ? -9.444 3.848 -5.244 1.00 88.94 94 THR A CA 1
ATOM 732 C C . THR A 1 94 ? -9.175 2.801 -4.163 1.00 88.94 94 THR A C 1
ATOM 734 O O . THR A 1 94 ? -10.101 2.186 -3.648 1.00 88.94 94 THR A O 1
ATOM 737 N N . LEU A 1 95 ? -7.904 2.617 -3.809 1.00 92.38 95 LEU A N 1
ATOM 738 C CA . LEU A 1 95 ? -7.431 1.647 -2.825 1.00 92.38 95 LEU A CA 1
ATOM 739 C C . LEU A 1 95 ? -6.609 2.338 -1.745 1.00 92.38 95 LEU A C 1
ATOM 741 O O . LEU A 1 95 ? -5.624 3.019 -2.061 1.00 92.38 95 LEU A O 1
ATOM 745 N N . PHE A 1 96 ? -6.951 2.094 -0.483 1.00 93.06 96 PHE A N 1
ATOM 746 C CA . PHE A 1 96 ? -6.183 2.537 0.676 1.00 93.06 96 PHE A CA 1
ATOM 747 C C . PHE A 1 96 ? -5.583 1.328 1.404 1.00 93.06 96 PHE A C 1
ATOM 749 O O . PHE A 1 96 ? -6.278 0.384 1.774 1.00 93.06 96 PHE A O 1
ATOM 756 N N . VAL A 1 97 ? -4.275 1.367 1.639 1.00 94.94 97 VAL A N 1
ATOM 757 C CA . VAL A 1 97 ? -3.559 0.398 2.474 1.00 94.94 97 VAL A CA 1
ATOM 758 C C . VAL A 1 97 ? -3.107 1.113 3.733 1.00 94.94 97 VAL A C 1
ATOM 760 O O . VAL A 1 97 ? -2.298 2.043 3.662 1.00 94.94 97 VAL A O 1
ATOM 763 N N . LEU A 1 98 ? -3.629 0.678 4.873 1.00 94.88 98 LEU A N 1
ATOM 764 C CA . LEU A 1 98 ? -3.289 1.214 6.179 1.00 94.88 98 LEU A CA 1
ATOM 765 C C . LEU A 1 98 ? -2.308 0.286 6.870 1.00 94.88 98 LEU A C 1
ATOM 767 O O . LEU A 1 98 ? -2.485 -0.929 6.864 1.00 94.88 98 LEU A O 1
ATOM 771 N N . ARG A 1 99 ? -1.268 0.854 7.467 1.00 95.38 99 ARG A N 1
ATOM 772 C CA . ARG A 1 99 ? -0.228 0.068 8.115 1.00 95.38 99 ARG A CA 1
ATOM 773 C C . ARG A 1 99 ? 0.275 0.741 9.374 1.00 95.38 99 ARG A C 1
ATOM 775 O O . ARG A 1 99 ? 0.681 1.899 9.317 1.00 95.38 99 ARG A O 1
ATOM 782 N N . GLU A 1 100 ? 0.330 0.005 10.474 1.00 95.62 100 GLU A N 1
ATOM 783 C CA . GLU A 1 100 ? 0.958 0.502 11.697 1.00 95.62 100 GLU A CA 1
ATOM 784 C C . GLU A 1 100 ? 2.478 0.637 11.531 1.00 95.62 100 GLU A C 1
ATOM 786 O O . GLU A 1 100 ? 3.158 -0.196 10.913 1.00 95.62 100 GLU A O 1
ATOM 791 N N . THR A 1 101 ? 3.027 1.725 12.059 1.00 94.31 101 THR A N 1
ATOM 792 C CA . THR A 1 101 ? 4.460 2.020 12.016 1.00 94.31 101 THR A CA 1
ATOM 793 C C . THR A 1 101 ? 5.146 1.516 13.284 1.00 94.31 101 THR A C 1
ATOM 795 O O . THR A 1 101 ? 4.534 1.388 14.340 1.00 94.31 101 THR A O 1
ATOM 798 N N . LYS A 1 102 ? 6.450 1.234 13.194 1.00 92.69 102 LYS A N 1
ATOM 799 C CA . LYS A 1 102 ? 7.254 0.815 14.353 1.00 92.69 102 LYS A CA 1
ATOM 800 C C . LYS A 1 102 ? 7.377 1.907 15.429 1.00 92.69 102 LYS A C 1
ATOM 802 O O . LYS A 1 102 ? 7.517 1.596 16.603 1.00 92.69 102 LYS A O 1
ATOM 807 N N . GLU A 1 103 ? 7.323 3.170 15.017 1.00 90.00 103 GLU A N 1
ATOM 808 C CA . GLU A 1 103 ? 7.446 4.355 15.882 1.00 90.00 103 GLU A CA 1
ATOM 809 C C . GLU A 1 103 ? 6.121 4.718 16.587 1.00 90.00 103 GLU A C 1
ATOM 811 O O . GLU A 1 103 ? 6.068 5.683 17.344 1.00 90.00 103 GLU A O 1
ATOM 816 N N . GLY A 1 104 ? 5.044 3.970 16.323 1.00 90.00 104 GLY A N 1
ATOM 817 C CA . GLY A 1 104 ? 3.686 4.335 16.713 1.00 90.00 104 GLY A CA 1
ATOM 818 C C . GLY A 1 104 ? 3.023 5.243 15.674 1.00 90.00 104 GLY A C 1
ATOM 819 O O . GLY A 1 104 ? 3.620 6.194 15.157 1.00 90.00 104 GLY A O 1
ATOM 820 N N . GLY A 1 105 ? 1.768 4.943 15.343 1.00 93.50 105 GLY A N 1
ATOM 821 C CA . GLY A 1 105 ? 1.036 5.614 14.274 1.00 93.50 105 GLY A CA 1
ATOM 822 C C . GLY A 1 105 ? 0.606 4.692 13.138 1.00 93.50 105 GLY A C 1
ATOM 823 O O . GLY A 1 105 ? 0.960 3.516 13.069 1.00 93.50 105 GLY A O 1
ATOM 824 N N . VAL A 1 106 ? -0.137 5.272 12.196 1.00 94.81 106 VAL A N 1
ATOM 825 C CA . VAL A 1 106 ? -0.680 4.588 11.020 1.00 94.81 106 VAL A CA 1
ATOM 826 C C . VAL A 1 106 ? -0.260 5.324 9.755 1.00 94.81 106 VAL A C 1
ATOM 828 O O . VAL A 1 106 ? -0.619 6.480 9.532 1.00 94.81 106 VAL A O 1
ATOM 831 N N . LYS A 1 107 ? 0.480 4.633 8.890 1.00 94.94 107 LYS A N 1
ATOM 832 C CA . LYS A 1 107 ? 0.770 5.070 7.525 1.00 94.94 107 LYS A CA 1
ATOM 833 C C . LYS A 1 107 ? -0.388 4.683 6.612 1.00 94.94 107 LYS A C 1
ATOM 835 O O . LYS A 1 107 ? -0.759 3.513 6.540 1.00 94.94 107 LYS A O 1
ATOM 840 N N . VAL A 1 108 ? -0.899 5.648 5.857 1.00 94.44 108 VAL A N 1
ATOM 841 C CA . VAL A 1 108 ? -1.956 5.458 4.860 1.00 94.44 108 VAL A CA 1
ATOM 842 C C . VAL A 1 108 ? -1.352 5.625 3.471 1.00 94.44 108 VAL A C 1
ATOM 844 O O . VAL A 1 108 ? -0.836 6.686 3.122 1.00 94.44 108 VAL A O 1
ATOM 847 N N . SER A 1 109 ? -1.389 4.560 2.671 1.00 94.75 109 SER A N 1
ATOM 848 C CA . SER A 1 109 ? -0.911 4.550 1.285 1.00 94.75 109 SER A CA 1
ATOM 849 C C . SER A 1 109 ? -2.089 4.427 0.332 1.00 94.75 109 SER A C 1
ATOM 851 O O . SER A 1 109 ? -2.820 3.443 0.374 1.00 94.75 109 SER A O 1
ATOM 853 N N . MET A 1 110 ? -2.251 5.408 -0.549 1.00 93.12 110 MET A N 1
ATOM 854 C CA . MET A 1 110 ? -3.404 5.521 -1.434 1.00 93.12 110 MET A CA 1
ATOM 855 C C . MET A 1 110 ? -2.994 5.333 -2.891 1.00 93.12 110 MET A C 1
ATOM 857 O O . MET A 1 110 ? -1.941 5.810 -3.344 1.00 93.12 110 MET A O 1
ATOM 861 N N . ARG A 1 111 ? -3.850 4.647 -3.642 1.00 91.94 111 ARG A N 1
ATOM 862 C CA . ARG A 1 111 ? -3.779 4.506 -5.096 1.00 91.94 111 ARG A CA 1
ATOM 863 C C . ARG A 1 111 ? -5.151 4.773 -5.683 1.00 91.94 111 ARG A C 1
ATOM 865 O O . ARG A 1 111 ? -6.154 4.403 -5.085 1.00 91.94 111 ARG A O 1
ATOM 872 N N . SER A 1 112 ? -5.205 5.426 -6.835 1.00 89.06 112 SER A N 1
ATOM 873 C CA . SER A 1 112 ? -6.471 5.639 -7.532 1.00 89.06 112 SER A CA 1
ATOM 874 C C . SER A 1 112 ? -6.275 5.647 -9.037 1.00 89.06 112 SER A C 1
ATOM 876 O O . SER A 1 112 ? -5.252 6.113 -9.535 1.00 89.06 112 SER A O 1
ATOM 878 N N . ARG A 1 113 ? -7.278 5.156 -9.764 1.00 84.69 113 ARG A N 1
ATOM 879 C CA . ARG A 1 113 ? -7.390 5.261 -11.224 1.00 84.69 113 ARG A CA 1
ATOM 880 C C . ARG A 1 113 ? -8.136 6.529 -11.624 1.00 84.69 113 ARG A C 1
ATOM 882 O O . ARG A 1 113 ? -7.746 7.208 -12.572 1.00 84.69 113 ARG A O 1
ATOM 889 N N . THR A 1 114 ? -9.149 6.925 -10.860 1.00 84.44 114 THR A N 1
ATOM 890 C CA . THR A 1 114 ? -10.084 7.995 -11.241 1.00 84.44 114 THR A CA 1
ATOM 891 C C . THR A 1 114 ? -9.868 9.289 -10.463 1.00 84.44 114 THR A C 1
ATOM 893 O O . THR A 1 114 ? -9.876 10.359 -11.066 1.00 84.44 114 THR A O 1
ATOM 896 N N . GLN A 1 115 ? -9.541 9.214 -9.175 1.00 86.56 115 GLN A N 1
ATOM 897 C CA . GLN A 1 115 ? -9.459 10.371 -8.280 1.00 86.56 115 GLN A CA 1
ATOM 898 C C . GLN A 1 115 ? -8.041 10.951 -8.181 1.00 86.56 115 GLN A C 1
ATOM 900 O O . GLN A 1 115 ? -7.078 10.345 -8.665 1.00 86.56 115 GLN A O 1
ATOM 905 N N . ASP A 1 116 ? -7.939 12.150 -7.598 1.00 91.50 116 ASP A N 1
ATOM 906 C CA . ASP A 1 116 ? -6.684 12.796 -7.201 1.00 91.50 116 ASP A CA 1
ATOM 907 C C . ASP A 1 116 ? -6.472 12.619 -5.689 1.00 91.50 116 ASP A C 1
ATOM 909 O O . ASP A 1 116 ? -6.975 13.397 -4.878 1.00 91.50 116 ASP A O 1
ATOM 913 N N . VAL A 1 117 ? -5.723 11.583 -5.312 1.00 91.62 117 VAL A N 1
ATOM 914 C CA . VAL A 1 117 ? -5.453 11.247 -3.903 1.00 91.62 117 VAL A CA 1
ATOM 915 C C . VAL A 1 117 ? -4.363 12.116 -3.268 1.00 91.62 117 VAL A C 1
ATOM 917 O O . VAL A 1 117 ? -4.165 12.058 -2.054 1.00 91.62 117 VAL A O 1
ATOM 920 N N . SER A 1 118 ? -3.662 12.949 -4.049 1.00 94.06 118 SER A N 1
ATOM 921 C CA . SER A 1 118 ? -2.642 13.858 -3.504 1.00 94.06 118 SER A CA 1
ATOM 922 C C . SER A 1 118 ? -3.263 14.950 -2.639 1.00 94.06 118 SER A C 1
ATOM 924 O O . SER A 1 118 ? -2.678 15.339 -1.632 1.00 94.06 118 SER A O 1
ATOM 926 N N . LYS A 1 119 ? -4.485 15.382 -2.974 1.00 92.31 119 LYS A N 1
ATOM 927 C CA . LYS A 1 119 ? -5.243 16.366 -2.192 1.00 92.31 119 LYS A CA 1
ATOM 928 C C . LYS A 1 119 ? -5.545 15.861 -0.784 1.00 92.31 119 LYS A C 1
ATOM 930 O O . LYS A 1 119 ? -5.308 16.587 0.176 1.00 92.31 119 LYS A O 1
ATOM 935 N N . ILE A 1 120 ? -5.981 14.603 -0.674 1.00 90.31 120 ILE A N 1
ATOM 936 C CA . ILE A 1 120 ? -6.222 13.934 0.611 1.00 90.31 120 ILE A CA 1
ATOM 937 C C . ILE A 1 120 ? -4.910 13.865 1.396 1.00 90.31 120 ILE A C 1
ATOM 939 O O . ILE A 1 120 ? -4.850 14.298 2.540 1.00 90.31 120 ILE A O 1
ATOM 943 N N . ALA A 1 121 ? -3.828 13.392 0.771 1.00 92.88 121 ALA A N 1
ATOM 944 C CA . ALA A 1 121 ? -2.539 13.281 1.449 1.00 92.88 121 ALA A CA 1
ATOM 945 C C . ALA A 1 121 ? -2.041 14.631 1.988 1.00 92.88 121 ALA A C 1
ATOM 947 O O . ALA A 1 121 ? -1.630 14.704 3.143 1.00 92.88 121 ALA A O 1
ATOM 948 N N . ASN A 1 122 ? -2.129 15.695 1.187 1.00 92.44 122 ASN A N 1
ATOM 949 C CA . ASN A 1 122 ? -1.708 17.039 1.584 1.00 92.44 122 ASN A CA 1
ATOM 950 C C . ASN A 1 122 ? -2.538 17.587 2.757 1.00 92.44 122 ASN A C 1
ATOM 952 O O . ASN A 1 122 ? -1.975 18.230 3.641 1.00 92.44 122 ASN A O 1
ATOM 956 N N . ALA A 1 123 ? -3.847 17.306 2.804 1.00 90.38 123 ALA A N 1
ATOM 957 C CA . ALA A 1 123 ? -4.715 17.722 3.910 1.00 90.38 123 ALA A CA 1
ATOM 958 C C . ALA A 1 123 ? -4.288 17.117 5.262 1.00 90.38 123 ALA A C 1
ATOM 960 O O . ALA A 1 123 ? -4.477 17.739 6.304 1.00 90.38 123 ALA A O 1
ATOM 961 N N . TYR A 1 124 ? -3.648 15.945 5.239 1.00 88.00 124 TYR A N 1
ATOM 962 C CA . TYR A 1 124 ? -3.100 15.271 6.420 1.00 88.00 124 TYR A CA 1
ATOM 963 C C . TYR A 1 124 ? -1.571 15.410 6.548 1.00 88.00 124 TYR A C 1
ATOM 965 O O . TYR A 1 124 ? -0.930 14.602 7.219 1.00 88.00 124 TYR A O 1
ATOM 973 N N . GLY A 1 125 ? -0.966 16.416 5.905 1.00 91.88 125 GLY A N 1
ATOM 974 C CA . GLY A 1 125 ? 0.472 16.706 6.016 1.00 91.88 125 GLY A CA 1
ATOM 975 C C . GLY A 1 125 ? 1.394 15.699 5.317 1.00 91.88 125 GLY A C 1
ATOM 976 O O . GLY A 1 125 ? 2.597 15.686 5.568 1.00 91.88 125 GLY A O 1
ATOM 977 N N . GLY A 1 126 ? 0.842 14.840 4.460 1.00 95.25 126 GLY A N 1
ATOM 978 C CA . GLY A 1 126 ? 1.589 13.955 3.573 1.00 95.25 126 GLY A CA 1
ATOM 979 C C . GLY A 1 126 ? 1.811 14.564 2.190 1.00 95.25 126 GLY A C 1
ATOM 980 O O . GLY A 1 126 ? 1.923 15.777 2.033 1.00 95.25 126 GLY A O 1
ATOM 981 N N . GLY A 1 127 ? 1.871 13.708 1.168 1.00 94.50 127 GLY A N 1
ATOM 982 C CA . GLY A 1 127 ? 2.007 14.152 -0.218 1.00 94.50 127 GLY A CA 1
ATOM 983 C C . GLY A 1 127 ? 2.070 13.018 -1.237 1.00 94.50 127 GLY A C 1
ATOM 984 O O . GLY A 1 127 ? 1.828 11.847 -0.927 1.00 94.50 127 GLY A O 1
ATOM 985 N N . GLY A 1 128 ? 2.382 13.378 -2.482 1.00 94.12 128 GLY A N 1
ATOM 986 C CA . GLY A 1 128 ? 2.545 12.446 -3.596 1.00 94.12 128 GLY A CA 1
ATOM 987 C C . GLY A 1 128 ? 1.960 12.976 -4.902 1.00 94.12 128 GLY A C 1
ATOM 988 O O . GLY A 1 128 ? 1.889 14.179 -5.134 1.00 94.12 128 GLY A O 1
ATOM 989 N N . HIS A 1 129 ? 1.538 12.057 -5.764 1.00 93.69 129 HIS A N 1
ATOM 990 C CA . HIS A 1 129 ? 0.952 12.338 -7.072 1.00 93.69 129 HIS A CA 1
ATOM 991 C C . HIS A 1 129 ? -0.544 12.038 -7.091 1.00 93.69 129 HIS A C 1
ATOM 993 O O . HIS A 1 129 ? -1.052 11.277 -6.267 1.00 93.69 129 HIS A O 1
ATOM 999 N N . ALA A 1 130 ? -1.242 12.551 -8.106 1.00 92.12 130 ALA A N 1
ATOM 1000 C CA . ALA A 1 130 ? -2.690 12.401 -8.214 1.00 92.12 130 ALA A CA 1
ATOM 1001 C C . ALA A 1 130 ? -3.184 10.946 -8.143 1.00 92.12 130 ALA A C 1
ATOM 1003 O O . ALA A 1 130 ? -4.244 10.680 -7.595 1.00 92.12 130 ALA A O 1
ATOM 1004 N N . LYS A 1 131 ? -2.412 9.979 -8.649 1.00 90.75 131 LYS A N 1
ATOM 1005 C CA . LYS A 1 131 ? -2.791 8.553 -8.664 1.00 90.75 131 LYS A CA 1
ATOM 1006 C C . LYS A 1 131 ? -2.132 7.722 -7.562 1.00 90.75 131 LYS A C 1
ATOM 1008 O O . LYS A 1 131 ? -2.444 6.542 -7.414 1.00 90.75 131 LYS A O 1
ATOM 1013 N N . ALA A 1 132 ? -1.217 8.318 -6.801 1.00 91.69 132 ALA A N 1
ATOM 1014 C CA . ALA A 1 132 ? -0.406 7.634 -5.805 1.00 91.69 132 ALA A CA 1
ATOM 1015 C C . ALA A 1 132 ? 0.115 8.631 -4.764 1.00 91.69 132 ALA A C 1
ATOM 1017 O O . ALA A 1 132 ? 1.038 9.392 -5.046 1.00 91.69 132 ALA A O 1
ATOM 1018 N N . ALA A 1 133 ? -0.448 8.603 -3.559 1.00 93.69 133 ALA A N 1
ATOM 1019 C CA . ALA A 1 133 ? -0.079 9.509 -2.475 1.00 93.69 133 ALA A CA 1
ATOM 1020 C C . ALA A 1 133 ? -0.198 8.815 -1.114 1.00 93.69 133 ALA A C 1
ATOM 1022 O O . ALA A 1 133 ? -0.718 7.701 -1.026 1.00 93.69 133 ALA A O 1
ATOM 1023 N N . GLY A 1 134 ? 0.295 9.446 -0.055 1.00 94.12 134 GLY A N 1
ATOM 1024 C CA . GLY A 1 134 ? 0.176 8.902 1.292 1.00 94.12 134 GLY A CA 1
ATOM 1025 C C . GLY A 1 134 ? 0.554 9.896 2.378 1.00 94.12 134 GLY A C 1
ATOM 1026 O O . GLY A 1 134 ? 1.169 10.927 2.113 1.00 94.12 134 GLY A O 1
ATOM 1027 N N . PHE A 1 135 ? 0.170 9.562 3.603 1.00 94.81 135 PHE A N 1
ATOM 1028 C CA . PHE A 1 135 ? 0.441 10.340 4.810 1.00 94.81 135 PHE A CA 1
ATOM 1029 C C . PHE A 1 135 ? 0.611 9.399 6.008 1.00 94.81 135 PHE A C 1
ATOM 1031 O O . PHE A 1 135 ? 0.316 8.205 5.915 1.00 94.81 135 PHE A O 1
ATOM 1038 N N . THR A 1 136 ? 1.086 9.934 7.130 1.00 94.81 136 THR A N 1
ATOM 1039 C CA . THR A 1 136 ? 1.241 9.181 8.379 1.00 94.81 136 THR A CA 1
ATOM 1040 C C . THR A 1 136 ? 0.543 9.924 9.505 1.00 94.81 136 THR A C 1
ATOM 1042 O O . THR A 1 136 ? 0.799 11.105 9.722 1.00 94.81 136 THR A O 1
ATOM 1045 N N . LEU A 1 137 ? -0.316 9.221 10.236 1.00 92.69 137 LEU A N 1
ATOM 1046 C CA . LEU A 1 137 ? -0.932 9.707 11.463 1.00 92.69 137 LEU A CA 1
ATOM 1047 C C . LEU A 1 137 ? -0.116 9.218 12.655 1.00 92.69 137 LEU A C 1
ATOM 1049 O O . LEU A 1 137 ? -0.054 8.017 12.896 1.00 92.69 137 LEU A O 1
ATOM 1053 N N . LEU A 1 138 ? 0.511 10.136 13.383 1.00 91.81 138 LEU A N 1
ATOM 1054 C CA . LEU A 1 138 ? 1.264 9.820 14.600 1.00 91.81 138 LEU A CA 1
ATOM 1055 C C . LEU A 1 138 ? 0.307 9.588 15.781 1.00 91.81 138 LEU A C 1
ATOM 1057 O O . LEU A 1 138 ? -0.764 10.195 15.823 1.00 91.81 138 LEU A O 1
ATOM 1061 N N . GLY A 1 139 ? 0.692 8.732 16.735 1.00 91.00 139 GLY A N 1
ATOM 1062 C CA . GLY A 1 139 ? -0.123 8.449 17.932 1.00 91.00 139 GLY A CA 1
ATOM 1063 C C . GLY A 1 139 ? -1.480 7.810 17.613 1.00 91.00 139 GLY A C 1
ATOM 1064 O O . GLY A 1 139 ? -2.497 8.141 18.225 1.00 91.00 139 GLY A O 1
ATOM 1065 N N . ALA A 1 140 ? -1.499 6.958 16.588 1.00 90.50 140 ALA A N 1
ATOM 1066 C CA . ALA A 1 140 ? -2.687 6.281 16.095 1.00 90.50 140 ALA A CA 1
ATOM 1067 C C . ALA A 1 140 ? -2.455 4.770 15.992 1.00 90.50 140 ALA A C 1
ATOM 1069 O O . ALA A 1 140 ? -1.328 4.332 15.752 1.00 90.50 140 ALA A O 1
ATOM 1070 N N . SER A 1 141 ? -3.524 3.993 16.115 1.00 90.94 141 SER A N 1
ATOM 1071 C CA . SER A 1 141 ? -3.513 2.531 16.010 1.00 90.94 141 SER A CA 1
ATOM 1072 C C . SER A 1 141 ? -4.676 2.024 15.165 1.00 90.94 141 SER A C 1
ATOM 1074 O O . SER A 1 141 ? -5.644 2.745 14.900 1.00 90.94 141 SER A O 1
ATOM 1076 N N . LEU A 1 142 ? -4.561 0.784 14.699 1.00 92.31 142 LEU A N 1
ATOM 1077 C CA . LEU A 1 142 ? -5.607 0.094 13.956 1.00 92.31 142 LEU A CA 1
ATOM 1078 C C . LEU A 1 142 ? -6.427 -0.766 14.912 1.00 92.31 142 LEU A C 1
ATOM 1080 O O . LEU A 1 142 ? -5.895 -1.618 15.619 1.00 92.31 142 LEU A O 1
ATOM 1084 N N . VAL A 1 143 ? -7.739 -0.552 14.906 1.00 90.19 143 VAL A N 1
ATOM 1085 C CA . VAL A 1 143 ? -8.689 -1.303 15.731 1.00 90.19 143 VAL A CA 1
ATOM 1086 C C . VAL A 1 143 ? -9.749 -1.940 14.849 1.00 90.19 143 VAL A C 1
ATOM 1088 O O . VAL A 1 143 ? -10.217 -1.327 13.892 1.00 90.19 143 VAL A O 1
ATOM 1091 N N . GLU A 1 144 ? -10.137 -3.166 15.174 1.00 87.44 144 GLU A N 1
ATOM 1092 C CA . GLU A 1 144 ? -11.213 -3.878 14.489 1.00 87.44 144 GLU A CA 1
ATOM 1093 C C . GLU A 1 144 ? -12.510 -3.777 15.299 1.00 87.44 144 GLU A C 1
ATOM 1095 O O . GLU A 1 144 ? -12.527 -4.014 16.507 1.00 87.44 144 GLU A O 1
ATOM 1100 N N . ASN A 1 145 ? -13.612 -3.425 14.638 1.00 83.12 145 ASN A N 1
ATOM 1101 C CA . ASN A 1 145 ? -14.944 -3.363 15.227 1.00 83.12 145 ASN A CA 1
ATOM 1102 C C . ASN A 1 145 ? -15.964 -3.959 14.251 1.00 83.12 145 ASN A C 1
ATOM 1104 O O . ASN A 1 145 ? -16.177 -3.417 13.169 1.00 83.12 145 ASN A O 1
ATOM 1108 N N . ASN A 1 146 ? -16.598 -5.073 14.632 1.00 83.00 146 ASN A N 1
ATOM 1109 C CA . ASN A 1 146 ? -17.549 -5.808 13.788 1.00 83.00 146 ASN A CA 1
ATOM 1110 C C . ASN A 1 146 ? -16.994 -6.102 12.381 1.00 83.00 146 ASN A C 1
ATOM 1112 O O . ASN A 1 146 ? -17.659 -5.836 11.382 1.00 83.00 146 ASN A O 1
ATOM 1116 N N . SER A 1 147 ? -15.755 -6.602 12.312 1.00 77.81 147 SER A N 1
ATOM 1117 C CA . SER A 1 147 ? -15.040 -6.906 11.059 1.00 77.81 147 SER A CA 1
ATOM 1118 C C . SER A 1 147 ? -14.716 -5.697 10.174 1.00 77.81 147 SER A C 1
ATOM 1120 O O . SER A 1 147 ? -14.239 -5.861 9.054 1.00 77.81 147 SER A O 1
ATOM 1122 N N . ILE A 1 148 ? -14.929 -4.477 10.672 1.00 81.31 148 ILE A N 1
ATOM 1123 C CA . ILE A 1 148 ? -14.505 -3.240 10.021 1.00 81.31 148 ILE A CA 1
ATOM 1124 C C . ILE A 1 148 ? -13.305 -2.696 10.780 1.00 81.31 148 ILE A C 1
ATOM 1126 O O . ILE A 1 148 ? -13.349 -2.496 11.994 1.00 81.31 148 ILE A O 1
ATOM 1130 N N . TRP A 1 149 ? -12.229 -2.430 10.054 1.00 87.31 149 TRP A N 1
ATOM 1131 C CA . TRP A 1 149 ? -11.054 -1.791 10.623 1.00 87.31 149 TRP A CA 1
ATOM 1132 C C . TRP A 1 149 ? -11.225 -0.276 10.673 1.00 87.31 149 TRP A C 1
ATOM 1134 O O . TRP A 1 149 ? -11.820 0.314 9.781 1.00 87.31 149 TRP A O 1
ATOM 1144 N N . CYS A 1 150 ? -10.693 0.364 11.704 1.00 84.62 150 CYS A N 1
ATOM 1145 C CA . CYS A 1 150 ? -10.732 1.811 11.887 1.00 84.62 150 CYS A CA 1
ATOM 1146 C C . CYS A 1 150 ? -9.388 2.308 12.425 1.00 84.62 150 CYS A C 1
ATOM 1148 O O . CYS A 1 150 ? -8.606 1.541 12.990 1.00 84.62 150 CYS A O 1
ATOM 1150 N N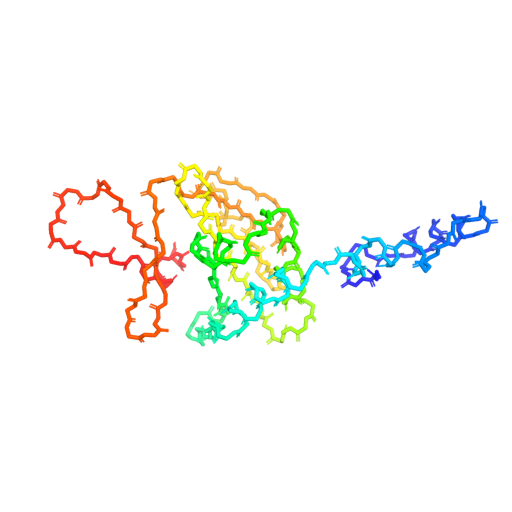 . ILE A 1 151 ? -9.144 3.612 12.286 1.00 87.56 151 ILE A N 1
ATOM 1151 C CA . ILE A 1 151 ? -8.024 4.281 12.952 1.00 87.56 151 ILE A CA 1
ATOM 1152 C C . ILE A 1 151 ? -8.522 4.853 14.285 1.00 87.56 151 ILE A C 1
ATOM 1154 O O . ILE A 1 151 ? -9.479 5.628 14.304 1.00 87.56 151 ILE A O 1
ATOM 1158 N N . ALA A 1 152 ? -7.854 4.507 15.384 1.00 84.38 152 ALA A N 1
ATOM 1159 C CA . ALA A 1 152 ? -8.031 5.123 16.699 1.00 84.38 152 ALA A CA 1
ATOM 1160 C C . ALA A 1 152 ? -6.856 6.068 17.008 1.00 84.38 152 ALA A C 1
ATOM 1162 O O . ALA A 1 152 ? -5.735 5.808 16.575 1.00 84.38 152 ALA A O 1
ATOM 1163 N N . ARG A 1 153 ? -7.091 7.164 17.744 1.00 79.94 153 ARG A N 1
ATOM 1164 C CA . ARG A 1 153 ? -6.054 8.124 18.176 1.00 79.94 153 ARG A CA 1
ATOM 1165 C C . ARG A 1 153 ? -6.017 8.243 19.697 1.00 79.94 153 ARG A C 1
ATOM 1167 O O . ARG A 1 153 ? -7.065 8.284 20.330 1.00 79.94 153 ARG A O 1
ATOM 1174 N N . GLU A 1 154 ? -4.820 8.350 20.272 1.00 62.81 154 GLU A N 1
ATOM 1175 C CA . GLU A 1 154 ? -4.620 8.325 21.734 1.00 62.81 154 GLU A CA 1
ATOM 1176 C C . GLU A 1 154 ? -4.978 9.639 22.466 1.00 62.81 154 GLU A C 1
ATOM 1178 O O . GLU A 1 154 ? -5.160 9.618 23.678 1.00 62.81 154 GLU A O 1
ATOM 1183 N N . ASN A 1 155 ? -5.120 10.777 21.768 1.00 50.56 155 ASN A N 1
ATOM 1184 C CA . ASN A 1 155 ? -5.200 12.114 22.391 1.00 50.56 155 ASN A CA 1
ATOM 1185 C C . ASN A 1 155 ? -6.549 12.857 22.252 1.00 50.56 155 ASN A C 1
ATOM 1187 O O . ASN A 1 155 ? -6.586 14.081 22.377 1.00 50.56 155 ASN A O 1
ATOM 1191 N N . GLU A 1 156 ? -7.670 12.166 22.038 1.00 47.34 156 GLU A N 1
ATOM 1192 C CA . GLU A 1 156 ? -8.995 12.805 22.116 1.00 47.34 156 GLU A CA 1
ATOM 1193 C C . GLU A 1 156 ? -9.572 12.663 23.536 1.00 47.34 156 GLU A C 1
ATOM 1195 O O . GLU A 1 156 ? -10.070 11.618 23.943 1.00 47.34 156 GLU A O 1
ATOM 1200 N N . THR A 1 157 ? -9.466 13.732 24.330 1.00 31.73 157 THR A N 1
ATOM 1201 C CA . THR A 1 157 ? -9.854 13.836 25.753 1.00 31.73 157 THR A CA 1
ATOM 1202 C C . THR A 1 157 ? -11.370 13.904 26.001 1.00 31.73 157 THR A C 1
ATOM 1204 O O . THR A 1 157 ? -11.834 14.590 26.912 1.00 31.73 157 THR A O 1
ATOM 1207 N N . HIS A 1 158 ? -12.165 13.148 25.244 1.00 27.52 158 HIS A N 1
ATOM 1208 C CA . HIS A 1 158 ? -13.572 12.894 25.550 1.00 27.52 158 HIS A CA 1
ATOM 1209 C C . HIS A 1 158 ? -13.874 11.394 25.419 1.00 27.52 158 HIS A C 1
ATOM 1211 O O . HIS A 1 158 ? -13.472 10.788 24.431 1.00 27.52 158 HIS A O 1
ATOM 1217 N N . PRO A 1 159 ? -14.622 10.772 26.357 1.00 26.78 159 PRO A N 1
ATOM 1218 C CA . PRO A 1 159 ? -15.034 9.369 26.276 1.00 26.78 159 PRO A CA 1
ATOM 1219 C C . PRO A 1 159 ? -16.169 9.166 25.257 1.00 26.78 159 PRO A C 1
ATOM 1221 O O . PRO A 1 159 ? -17.156 8.484 25.523 1.00 26.78 159 PRO A O 1
ATOM 1224 N N . ILE A 1 160 ? -16.030 9.763 24.078 1.00 27.34 160 ILE A N 1
ATOM 1225 C CA . ILE A 1 160 ? -16.736 9.338 22.884 1.00 27.34 160 ILE A CA 1
ATOM 1226 C C . ILE A 1 160 ? -15.649 8.748 22.000 1.00 27.34 160 ILE A C 1
ATOM 1228 O O . ILE A 1 160 ? -14.886 9.472 21.373 1.00 27.34 160 ILE A O 1
ATOM 1232 N N . ALA A 1 161 ? -15.550 7.421 22.007 1.00 29.58 161 ALA A N 1
ATOM 1233 C CA . ALA A 1 161 ? -14.753 6.677 21.049 1.00 29.58 161 ALA A CA 1
ATOM 1234 C C . ALA A 1 161 ? -15.322 6.923 19.641 1.00 29.58 161 ALA A C 1
ATOM 1236 O O . ALA A 1 161 ? -16.081 6.109 19.114 1.00 29.58 161 ALA A O 1
ATOM 1237 N N . HIS A 1 162 ? -14.996 8.061 19.032 1.00 35.56 162 HIS A N 1
ATOM 1238 C CA . HIS A 1 162 ? -15.135 8.239 17.599 1.00 35.56 162 HIS A CA 1
ATOM 1239 C C . HIS A 1 162 ? -14.000 7.439 16.970 1.00 35.56 162 HIS A C 1
ATOM 1241 O O . HIS A 1 162 ? -12.909 7.935 16.711 1.00 35.56 162 HIS A O 1
ATOM 1247 N N . ALA A 1 163 ? -14.240 6.140 16.777 1.00 37.25 163 ALA A N 1
ATOM 1248 C CA . ALA A 1 163 ? -13.532 5.417 15.738 1.00 37.25 163 ALA A CA 1
ATOM 1249 C C . ALA A 1 163 ? -13.731 6.242 14.464 1.00 37.25 163 ALA A C 1
ATOM 1251 O O . ALA A 1 163 ? -14.870 6.336 14.003 1.00 37.25 163 ALA A O 1
ATOM 1252 N N . LEU A 1 164 ? -12.666 6.877 13.962 1.00 43.41 164 LEU A N 1
ATOM 1253 C CA . LEU A 1 164 ? -12.734 7.612 12.706 1.00 43.41 164 LEU A CA 1
ATOM 1254 C C . LEU A 1 164 ? -13.135 6.588 11.651 1.00 43.41 164 LEU A C 1
ATOM 1256 O O . LEU A 1 164 ? -12.334 5.725 11.268 1.00 43.41 164 LEU A O 1
ATOM 1260 N N . ARG A 1 165 ? -14.412 6.607 11.262 1.00 49.41 165 ARG A N 1
ATOM 1261 C CA . ARG A 1 165 ? -14.922 5.685 10.250 1.00 49.41 165 ARG A CA 1
ATOM 1262 C C . ARG A 1 165 ? -14.263 6.084 8.947 1.00 49.41 165 ARG A C 1
ATOM 1264 O O . ARG A 1 165 ? -14.098 7.270 8.683 1.00 49.41 165 ARG A O 1
ATOM 1271 N N . PHE A 1 166 ? -13.910 5.115 8.106 1.00 51.16 166 PHE A N 1
ATOM 1272 C CA . PHE A 1 166 ? -13.293 5.415 6.813 1.00 51.16 166 PHE A CA 1
ATOM 1273 C C . PHE A 1 166 ? -14.070 6.465 6.009 1.00 51.16 166 PHE A C 1
ATOM 1275 O O . PHE A 1 166 ? -13.441 7.278 5.348 1.00 51.16 166 PHE A O 1
ATOM 1282 N N . SER A 1 167 ? -15.399 6.528 6.158 1.00 43.31 167 SER A N 1
ATOM 1283 C CA . SER A 1 167 ? -16.278 7.556 5.587 1.00 43.31 167 SER A CA 1
ATOM 1284 C C . SER A 1 167 ? -15.944 9.003 5.982 1.00 43.31 167 SER A C 1
ATOM 1286 O O . SER A 1 167 ? -16.198 9.911 5.200 1.00 43.31 167 SER A O 1
ATOM 1288 N N . GLU A 1 168 ? -15.379 9.245 7.166 1.00 46.38 168 GLU A N 1
ATOM 1289 C CA . GLU A 1 168 ? -15.049 10.590 7.669 1.00 46.38 168 GLU A CA 1
ATOM 1290 C C . GLU A 1 168 ? -13.773 11.167 7.032 1.00 46.38 168 GLU A C 1
ATOM 1292 O O . GLU A 1 168 ? -13.542 12.369 7.107 1.00 46.38 168 GLU A O 1
ATOM 1297 N N . PHE A 1 169 ? -12.974 10.343 6.342 1.00 48.84 169 PHE A N 1
ATOM 1298 C CA . PHE A 1 169 ? -11.832 10.798 5.537 1.00 48.84 169 PHE A CA 1
ATOM 1299 C C . PHE A 1 169 ? -12.238 11.354 4.153 1.00 48.84 169 PHE A C 1
ATOM 1301 O O . PHE A 1 169 ? -11.358 11.736 3.379 1.00 48.84 169 PHE A O 1
ATOM 1308 N N . PHE A 1 170 ? -13.537 11.378 3.816 1.00 41.44 170 PHE A N 1
ATOM 1309 C CA . PHE A 1 170 ? -14.045 11.689 2.469 1.00 41.44 170 PHE A CA 1
ATOM 1310 C C . PHE A 1 170 ? -15.022 12.880 2.393 1.00 41.44 170 PHE A C 1
ATOM 1312 O O . PHE A 1 170 ? -15.801 12.953 1.440 1.00 41.44 170 PHE A O 1
ATOM 1319 N N . ILE A 1 171 ? -14.966 13.822 3.345 1.00 32.03 171 ILE A N 1
ATOM 1320 C CA . ILE A 1 171 ? -15.659 15.127 3.256 1.00 32.03 171 ILE A CA 1
ATOM 1321 C C . ILE A 1 171 ? -14.648 16.240 2.980 1.00 32.03 171 ILE A C 1
ATOM 1323 O O . ILE A 1 171 ? -13.622 16.291 3.694 1.00 32.03 171 ILE A O 1
#

Organism: NCBI:txid1802421

Foldseek 3Di:
DLQDPVDDPVNVVVVVVVVVVPDDVVVVCCVVPVPADPLLVQQLVQFVVLWDADPVQQEIETEGFPCSQVVSPHDPVSNPCSQVVCVRPPPGQKYWYWYADPQAWIKIKIAGDPFQCQVLQVVQVWGDGGGITIHIGHQWGWDADPSAIFIFHDPDPDPPRCRVHPVVSPD

InterPro domains:
  IPR003156 DHHA1 domain [PF02272] (71-137)
  IPR038763 DHH phosphoesterase superfamily [SSF64182] (2-139)
  IPR051319 Bifunctional oligoribonuclease/pAp-phosphatase and c-di-AMP PDE [PTHR47618] (2-143)

Sequence (171 aa):
MFSNSATNERALDTASHLILHGARVQDVIRTMFQNRSVGALKVWGAALERLTDHEDIRVMTTVLTRNDIETHQVTDDEIDGLSNFLNLVADTNTLFVLRETKEGGVKVSMRSRTQDVSKIANAYGGGGHAKAAGFTLLGASLVENNSIWCIARENETHPIAHALRFSEFFI

pLDDT: mean 84.39, std 16.56, range [26.78, 97.5]